Protein 4UG1 (pdb70)

Sequence (143 aa):
GSSHMTSEQFEYHLTGKEILEKEFKTGLRGYSPEDVDEFLDMVIKDYSTFTQEIEALQAENIRLVQELDNAGSHMTSEQFEYHLTGKEILEKEFKTGLRGYSPEDVDEFLDMVIKDYSTFTQEIEALQAENIRLVQELDNAPLR

Radius of gyration: 20.43 Å; Cα contacts (8 Å, |Δi|>4): 128; chains: 2; bounding box: 53×38×53 Å

Secondary structure (P-SEA, 3-state):
cbbbbbbbbbbcccaaaaaabbbbbccccccaaaaaaaaaaaaaaaaaaaaaaaaaaaaaaaaaaaaccc/ccccccccccccccaaaaacbbbbbccccccaaaaaaaaaaaaaaaaaaaaaaaaaaaaaaaaaaaaaacccc

Solvent-accessible surface area: 10222 Å² total

Structure (mmCIF, N/CA/C/O backbone):
data_4UG1
#
_entry.id   4UG1
#
_cell.length_a   39.186
_cell.length_b   39.186
_cell.length_c   164.561
_cell.angle_alpha   90.00
_cell.angle_beta   90.00
_cell.angle_gamma   120.00
#
_symmetry.space_group_name_H-M   'P 31 2 1'
#
loop_
_entity.id
_entity.type
_entity.pd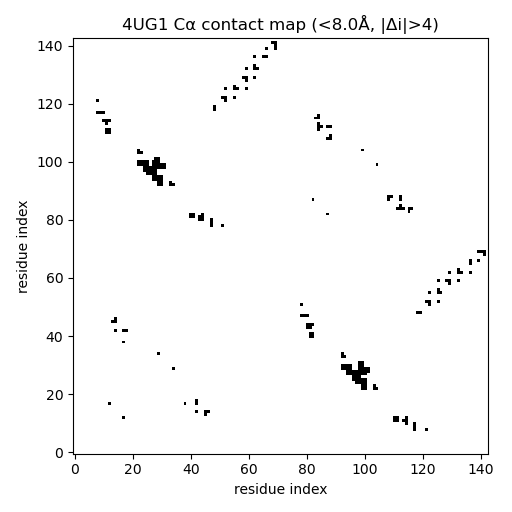bx_description
1 polymer 'CELL CYCLE PROTEIN GPSB'
2 non-polymer 'NICKEL (II) ION'
3 non-polymer IMIDAZOLE
4 water water
#
loop_
_atom_site.group_PDB
_atom_site.id
_atom_site.type_symbol
_atom_site.label_atom_id
_atom_site.label_alt_id
_atom_site.label_comp_id
_atom_site.label_asym_id
_atom_site.label_entity_id
_atom_site.label_seq_id
_atom_site.pdbx_PDB_ins_code
_atom_site.Cartn_x
_atom_site.Cartn_y
_atom_site.Cartn_z
_atom_site.occupancy
_atom_site.B_iso_or_equiv
_atom_site.auth_seq_id
_atom_site.auth_comp_id
_atom_site.auth_asym_id
_atom_site.auth_atom_id
_atom_site.pdbx_PDB_model_num
ATOM 1 N N . GLY A 1 1 ? -34.751 17.046 -3.688 1.00 14.66 -2 GLY A N 1
ATOM 2 C CA . GLY A 1 1 ? -33.794 17.893 -4.368 1.00 14.74 -2 GLY A CA 1
ATOM 3 C C . GLY A 1 1 ? -32.364 17.470 -4.096 1.00 14.04 -2 GLY A C 1
ATOM 4 O O . GLY A 1 1 ? -32.109 16.303 -3.790 1.00 15.20 -2 GLY A O 1
ATOM 5 N N . SER A 1 2 ? -31.459 18.439 -4.171 1.00 16.94 -1 SER A N 1
ATOM 6 C CA A SER A 1 2 ? -30.020 18.206 -4.035 0.54 14.89 -1 SER A CA 1
ATOM 7 C CA B SER A 1 2 ? -30.032 18.167 -4.058 0.46 13.98 -1 SER A CA 1
ATOM 8 C C . SER A 1 2 ? -29.673 17.464 -2.756 1.00 14.99 -1 SER A C 1
ATOM 9 O O . SER A 1 2 ? -30.060 17.889 -1.664 1.00 17.32 -1 SER A O 1
ATOM 14 N N . HIS A 1 3 ? -28.936 16.369 -2.888 1.00 12.90 0 HIS A N 1
ATOM 15 C CA . HIS A 1 3 ? -28.593 15.562 -1.729 1.00 13.06 0 HIS A CA 1
ATOM 16 C C . HIS A 1 3 ?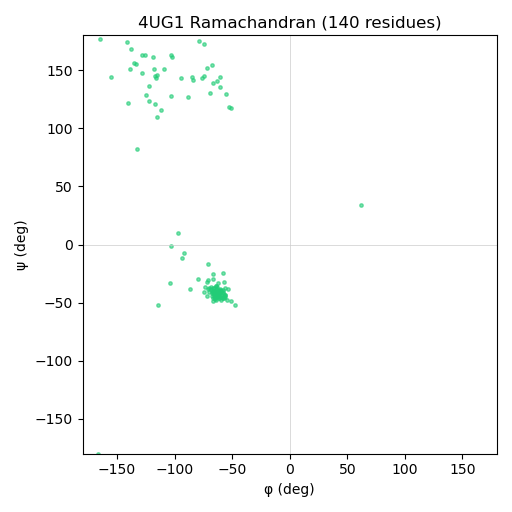 -27.087 15.425 -1.582 1.00 13.99 0 HIS A C 1
ATOM 17 O O . HIS A 1 3 ? -26.422 14.931 -2.482 1.00 16.29 0 HIS A O 1
ATOM 24 N N . MET A 1 4 ? -26.556 15.826 -0.429 1.00 13.47 1 MET A N 1
ATOM 25 C CA . MET A 1 4 ? -25.137 15.640 -0.157 1.00 17.10 1 MET A CA 1
ATOM 26 C C . MET A 1 4 ? -24.883 14.367 0.605 1.00 14.24 1 MET A C 1
ATOM 27 O O . MET A 1 4 ? -25.670 13.965 1.452 1.00 15.58 1 MET A O 1
ATOM 32 N N . THR A 1 5 ? -23.773 13.719 0.282 1.00 13.89 2 THR A N 1
ATOM 33 C CA . THR A 1 5 ? -23.301 12.619 1.085 1.00 14.78 2 THR A CA 1
ATOM 34 C C . THR A 1 5 ? -22.699 13.164 2.378 1.00 19.97 2 THR A C 1
ATOM 35 O O . THR A 1 5 ? -22.565 14.381 2.555 1.00 18.63 2 THR A O 1
ATOM 39 N N . SER A 1 6 ? -22.363 12.259 3.283 1.00 18.37 3 SER A N 1
ATOM 40 C CA . SER A 1 6 ? -21.718 12.624 4.531 1.00 15.47 3 SER A CA 1
ATOM 41 C C . SER A 1 6 ? -20.652 11.593 4.884 1.00 18.37 3 SER A C 1
ATOM 42 O O . SER A 1 6 ? -20.943 10.400 5.002 1.00 22.56 3 SER A O 1
ATOM 45 N N . GLU A 1 7 ? -19.413 12.053 5.025 1.00 16.34 4 GLU A N 1
ATOM 46 C CA . GLU A 1 7 ? -18.316 11.180 5.407 1.00 18.54 4 GLU A CA 1
ATOM 47 C C . GLU A 1 7 ? -17.762 11.612 6.757 1.00 20.92 4 GLU A C 1
ATOM 48 O O . GLU A 1 7 ? -17.719 12.799 7.072 1.00 24.16 4 GLU A O 1
ATOM 54 N N . GLN A 1 8 ? -17.360 10.644 7.564 1.00 20.07 5 GLN A N 1
ATOM 55 C CA . GLN A 1 8 ? -16.805 10.961 8.876 1.00 20.95 5 GLN A CA 1
ATOM 56 C C . GLN A 1 8 ? -15.400 10.388 9.013 1.00 22.92 5 GLN A C 1
ATOM 57 O O . GLN A 1 8 ? -15.155 9.250 8.616 1.00 25.48 5 GLN A O 1
ATOM 63 N N . PHE A 1 9 ? -14.484 11.187 9.565 1.00 20.47 6 PHE A N 1
ATOM 64 C CA . PHE A 1 9 ? -13.090 10.781 9.751 1.00 17.96 6 PHE A CA 1
ATOM 65 C C . PHE A 1 9 ? -12.777 10.766 11.232 1.00 21.64 6 PHE A C 1
ATOM 66 O O . PHE A 1 9 ? -12.907 11.789 11.902 1.00 26.08 6 PHE A O 1
ATOM 74 N N . GLU A 1 10 ? -12.381 9.600 11.741 1.00 21.39 7 GLU A N 1
ATOM 75 C CA . GLU A 1 10 ? -12.136 9.422 13.167 1.00 25.50 7 GLU A CA 1
ATOM 76 C C . GLU A 1 10 ? -10.649 9.409 13.489 1.00 22.24 7 GLU A C 1
ATOM 77 O O . GLU A 1 10 ? -9.894 8.645 12.892 1.00 25.30 7 GLU A O 1
ATOM 79 N N . TYR A 1 11 ? -10.248 10.246 14.441 1.00 19.60 8 TYR A N 1
ATOM 80 C CA . TYR A 1 11 ? -8.841 10.346 14.844 1.00 19.23 8 TYR A CA 1
ATOM 81 C C . TYR A 1 11 ? -8.626 9.893 16.277 1.00 23.54 8 TYR A C 1
ATOM 82 O O . TYR A 1 11 ? -9.481 10.091 17.136 1.00 26.53 8 TYR A O 1
ATOM 91 N N . HIS A 1 12 ? -7.469 9.291 16.527 1.00 20.96 9 HIS A N 1
ATOM 92 C CA . HIS A 1 12 ? -7.133 8.757 17.846 1.00 21.85 9 HIS A CA 1
ATOM 93 C C . HIS A 1 12 ? -6.504 9.785 18.779 1.00 25.25 9 HIS A C 1
ATOM 94 O O . HIS A 1 12 ? -6.758 9.785 19.994 1.00 25.32 9 HIS A O 1
ATOM 101 N N . LEU A 1 13 ? -5.665 10.645 18.215 1.00 20.25 10 LEU A N 1
ATOM 102 C CA . LEU A 1 13 ? -4.878 11.574 19.006 1.00 19.94 10 LEU A CA 1
ATOM 103 C C . LEU A 1 13 ? -5.024 13.007 18.512 1.00 22.39 10 LEU A C 1
ATOM 104 O O . LEU A 1 13 ? -5.480 13.260 17.404 1.00 24.27 10 LEU A O 1
ATOM 109 N N . THR A 1 14 ? -4.642 13.935 19.372 1.00 27.62 11 THR A N 1
ATOM 110 C CA . THR A 1 14 ? -4.477 15.325 19.001 1.00 28.96 11 THR A CA 1
ATOM 111 C C . THR A 1 14 ? -3.020 15.677 19.247 1.00 28.82 11 THR A C 1
ATOM 112 O O . THR A 1 14 ? -2.330 14.979 19.988 1.00 24.66 11 THR A O 1
ATOM 116 N N . GLY A 1 15 ? -2.548 16.755 18.632 1.00 26.68 12 GLY A N 1
ATOM 117 C CA . GLY A 1 15 ? -1.195 17.215 18.884 1.00 24.01 12 GLY A CA 1
ATOM 118 C C . GLY A 1 15 ? -0.969 17.467 20.365 1.00 25.54 12 GLY A C 1
ATOM 119 O O . GLY A 1 15 ? 0.100 17.183 20.909 1.00 25.76 12 GLY A O 1
ATOM 120 N N . LYS A 1 16 ? -1.996 17.989 21.028 1.00 30.22 13 LYS A N 1
ATOM 121 C CA . LYS A 1 16 ? -1.906 18.282 22.451 1.00 27.51 13 LYS A CA 1
ATOM 122 C C . LYS A 1 16 ? -1.664 17.013 23.266 1.00 26.26 13 LYS A C 1
ATOM 123 O O . LYS A 1 16 ? -0.831 16.997 24.171 1.00 27.79 13 LYS A O 1
ATOM 129 N N . GLU A 1 17 ? -2.392 15.950 22.938 1.00 25.66 14 GLU A N 1
ATOM 130 C CA . GLU A 1 17 ? -2.203 14.671 23.625 1.00 24.18 14 GLU A CA 1
ATOM 131 C C . GLU A 1 17 ? -0.799 14.113 23.408 1.00 23.79 14 GLU A C 1
ATOM 132 O O . GLU A 1 17 ? -0.227 13.465 24.286 1.00 21.70 14 GLU A O 1
ATOM 138 N N . ILE A 1 18 ? -0.228 14.367 22.239 1.00 24.24 15 ILE A N 1
ATOM 139 C CA . ILE A 1 18 ? 1.114 13.877 21.991 1.00 23.54 15 ILE A CA 1
ATOM 140 C C . ILE A 1 18 ? 2.138 14.720 22.760 1.00 23.84 15 ILE A C 1
ATOM 141 O O . ILE A 1 18 ? 3.067 14.177 23.349 1.00 26.86 15 ILE A O 1
ATOM 146 N N . LEU A 1 19 ? 1.934 16.037 22.783 1.00 30.72 16 LEU A N 1
ATOM 147 C CA . LEU A 1 19 ? 2.765 16.948 23.566 1.00 30.86 16 LEU A CA 1
ATOM 148 C C . LEU A 1 19 ? 2.787 16.594 25.043 1.00 33.33 16 LEU A C 1
ATOM 149 O O . LEU A 1 19 ? 3.783 16.822 25.728 1.00 35.36 16 LEU A O 1
ATOM 154 N N . GLU A 1 20 ? 1.678 16.049 25.535 1.00 31.11 17 GLU A N 1
ATOM 155 C CA . GLU A 1 20 ? 1.519 15.849 26.971 1.00 32.90 17 GLU A CA 1
ATOM 156 C C . GLU A 1 20 ? 1.718 14.402 27.414 1.00 30.39 17 GLU A C 1
ATOM 157 O O . GLU A 1 20 ? 1.658 14.103 28.603 1.00 35.35 17 GLU A O 1
ATOM 163 N N . LYS A 1 21 ? 1.983 13.512 26.466 1.00 28.97 18 LYS A N 1
ATOM 164 C CA . LYS A 1 21 ? 2.170 12.105 26.801 1.00 24.39 18 LYS A CA 1
ATOM 165 C C . LYS A 1 21 ? 3.462 11.875 27.577 1.00 26.23 18 LYS A C 1
ATOM 166 O O . LYS A 1 21 ? 4.533 12.329 27.169 1.00 28.93 18 LYS A O 1
ATOM 172 N N . GLU A 1 22 ? 3.350 11.163 28.693 1.00 29.00 19 GLU A N 1
ATOM 173 C CA . GLU A 1 22 ? 4.513 10.798 29.492 1.00 29.74 19 GLU A CA 1
ATOM 174 C C . GLU A 1 22 ? 4.681 9.292 29.497 1.00 28.70 19 GLU A C 1
ATOM 175 O O . GLU A 1 22 ? 3.888 8.576 30.101 1.00 37.82 19 GLU A O 1
ATOM 181 N N . PHE A 1 23 ? 5.723 8.810 28.829 1.00 27.00 20 PHE A N 1
ATOM 182 C CA . PHE A 1 23 ? 5.984 7.379 28.787 1.00 24.25 20 PHE A CA 1
ATOM 183 C C . PHE A 1 23 ? 6.582 6.861 30.087 1.00 27.69 20 PHE A C 1
ATOM 184 O O . PHE A 1 23 ? 7.380 7.545 30.729 1.00 30.59 20 PHE A O 1
ATOM 192 N N . LYS A 1 24 ? 6.188 5.651 30.474 1.00 27.23 21 LYS A N 1
ATOM 193 C CA . LYS A 1 24 ? 6.865 4.943 31.550 1.00 31.35 21 LYS A CA 1
ATOM 194 C C . LYS A 1 24 ? 8.276 4.567 31.105 1.00 30.68 21 LYS A C 1
ATOM 195 O O . LYS A 1 24 ? 8.543 4.432 29.909 1.00 28.01 21 LYS A O 1
ATOM 197 N N . THR A 1 25 ? 9.177 4.414 32.070 1.00 27.47 22 THR A N 1
ATOM 198 C CA . THR A 1 25 ? 10.545 3.993 31.777 1.00 27.98 22 THR A CA 1
ATOM 199 C C . THR A 1 25 ? 10.846 2.663 32.444 1.00 28.32 22 THR A C 1
ATOM 200 O O . THR A 1 25 ? 10.285 2.343 33.493 1.00 36.55 22 THR A O 1
ATOM 204 N N . GLY A 1 26 ? 11.738 1.893 31.832 1.00 30.75 23 GLY A N 1
ATOM 205 C CA . GLY A 1 26 ? 12.086 0.580 32.338 1.00 32.49 23 GLY A CA 1
ATOM 206 C C . GLY A 1 26 ? 13.567 0.333 32.176 1.00 32.10 23 GLY A C 1
ATOM 207 O O . GLY A 1 26 ? 14.251 1.142 31.558 1.00 40.00 23 GLY A O 1
ATOM 208 N N . LEU A 1 27 ? 14.040 -0.793 32.706 1.00 31.23 24 LEU A N 1
ATOM 209 C CA . LEU A 1 27 ? 15.469 -1.092 32.791 1.00 36.96 24 LEU A CA 1
ATOM 210 C C . LEU A 1 27 ? 16.192 -0.842 31.476 1.00 31.23 24 LEU A C 1
ATOM 211 O O . LEU A 1 27 ? 17.214 -0.149 31.437 1.00 37.77 24 LEU A O 1
ATOM 216 N N . ARG A 1 28 ? 15.660 -1.424 30.407 1.00 26.71 25 ARG A N 1
ATOM 217 C CA . ARG A 1 28 ? 16.082 -1.125 29.052 1.00 25.68 25 ARG A CA 1
ATOM 218 C C . ARG A 1 28 ? 14.855 -0.539 28.372 1.00 30.82 25 ARG A C 1
ATOM 219 O O . ARG A 1 28 ? 13.729 -0.940 28.668 1.00 40.08 25 ARG A O 1
ATOM 227 N N . GLY A 1 29 ? 15.061 0.414 27.484 1.00 22.70 26 GLY A N 1
ATOM 228 C CA . GLY A 1 29 ? 13.949 0.972 26.739 1.00 24.98 26 GLY A CA 1
ATOM 229 C C . GLY A 1 29 ? 14.452 1.793 25.578 1.00 23.46 26 GLY A C 1
ATOM 230 O O . GLY A 1 29 ? 15.651 1.905 25.368 1.00 23.10 26 GLY A O 1
ATOM 231 N N . TYR A 1 30 ? 13.530 2.366 24.813 1.00 20.29 27 TYR A N 1
ATOM 232 C CA . TYR A 1 30 ? 13.907 3.247 23.721 1.00 20.16 27 TYR A CA 1
ATOM 233 C C . TYR A 1 30 ? 14.564 4.526 24.236 1.00 18.15 27 TYR A C 1
ATOM 234 O O . TYR A 1 30 ? 14.102 5.102 25.216 1.00 20.56 27 TYR A O 1
ATOM 243 N N . SER A 1 31 ? 15.623 4.976 23.562 1.00 19.06 28 SER A N 1
ATOM 244 C CA . SER A 1 31 ? 16.284 6.232 23.909 1.00 22.11 28 SER A CA 1
ATOM 245 C C . SER A 1 31 ? 15.282 7.377 24.019 1.00 23.42 28 SER A C 1
ATOM 246 O O . SER A 1 31 ? 14.611 7.700 23.040 1.00 21.98 28 SER A O 1
ATOM 249 N N . PRO A 1 32 ? 15.151 7.976 25.215 1.00 20.64 29 PRO A N 1
ATOM 250 C CA . PRO A 1 32 ? 14.177 9.065 25.354 1.00 18.05 29 PRO A CA 1
ATOM 251 C C . PRO A 1 32 ? 14.463 10.230 24.411 1.00 19.57 29 PRO A C 1
ATOM 252 O O . PRO A 1 32 ? 13.524 10.774 23.817 1.00 21.22 29 PRO A O 1
ATOM 256 N N . GLU A 1 33 ? 15.731 10.586 24.237 1.00 21.66 30 GLU A N 1
ATOM 257 C CA . GLU A 1 33 ? 16.083 11.686 23.348 1.00 22.86 30 GLU A CA 1
ATOM 258 C C . GLU A 1 33 ? 15.654 11.399 21.910 1.00 22.09 30 GLU A C 1
ATOM 259 O O . GLU A 1 33 ? 15.124 12.271 21.221 1.00 22.80 30 GLU A O 1
ATOM 265 N N . ASP A 1 34 ? 15.874 10.168 21.462 1.00 21.69 31 ASP 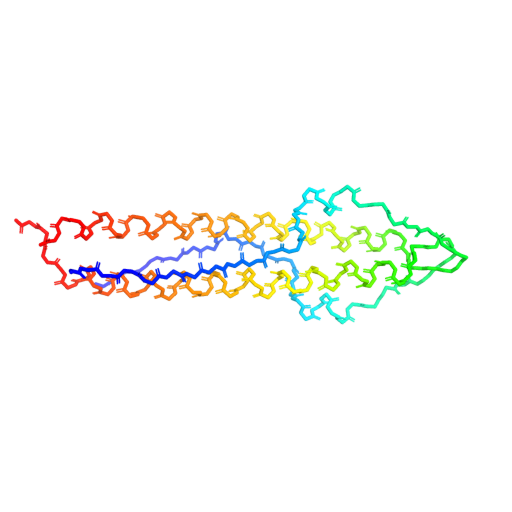A N 1
ATOM 266 C CA . ASP A 1 34 ? 15.542 9.807 20.089 1.00 23.37 31 ASP A CA 1
ATOM 267 C C . ASP A 1 34 ? 14.035 9.763 19.872 1.00 21.36 31 ASP A C 1
ATOM 268 O O . ASP A 1 34 ? 13.541 10.213 18.837 1.00 22.60 31 ASP A O 1
ATOM 273 N N . VAL A 1 35 ? 13.302 9.223 20.838 1.00 18.14 32 VAL A N 1
ATOM 274 C CA . VAL A 1 35 ? 11.849 9.163 20.712 1.00 17.60 32 VAL A CA 1
ATOM 275 C C . VAL A 1 35 ? 11.286 10.587 20.729 1.00 20.68 32 VAL A C 1
ATOM 276 O O . VAL A 1 35 ? 10.431 10.935 19.916 1.00 17.66 32 VAL A O 1
ATOM 280 N N . ASP A 1 36 ? 11.782 11.418 21.637 1.00 18.72 33 ASP A N 1
ATOM 281 C CA . ASP A 1 36 ? 11.343 12.813 21.706 1.00 17.22 33 ASP A CA 1
ATOM 282 C C . ASP A 1 36 ? 11.572 13.552 20.389 1.00 20.06 33 ASP A C 1
ATOM 283 O O . ASP A 1 36 ? 10.701 14.283 19.922 1.00 18.39 33 ASP A O 1
ATOM 288 N N . GLU A 1 37 ? 12.759 13.380 19.810 1.00 19.31 34 GLU A N 1
ATOM 289 C CA . GLU A 1 37 ? 13.075 14.032 18.540 1.00 20.58 34 GLU A CA 1
ATOM 290 C C . GLU A 1 37 ? 12.087 13.594 17.465 1.00 19.28 34 GLU A C 1
ATOM 291 O O . GLU A 1 37 ? 11.633 14.398 16.660 1.00 22.14 34 GLU A O 1
ATOM 293 N N . PHE A 1 38 ? 11.759 12.313 17.459 1.00 18.79 35 PHE A N 1
ATOM 294 C CA . PHE A 1 38 ? 10.835 11.772 16.470 1.00 16.46 35 PHE A CA 1
ATOM 295 C C . PHE A 1 38 ? 9.418 12.318 16.673 1.00 18.11 35 PHE A C 1
ATOM 296 O O . PHE A 1 38 ? 8.747 12.702 15.712 1.00 18.29 35 PHE A O 1
ATOM 304 N N . LEU A 1 39 ? 8.952 12.355 17.919 1.00 16.75 36 LEU A N 1
ATOM 305 C CA . LEU A 1 39 ? 7.613 12.866 18.208 1.00 15.09 36 LEU A CA 1
ATOM 306 C C . LEU A 1 39 ? 7.484 14.361 17.929 1.00 18.78 36 LEU A C 1
ATOM 307 O O . LEU A 1 39 ? 6.389 14.841 17.639 1.00 19.67 36 LEU A O 1
ATOM 312 N N . ASP A 1 40 ? 8.581 15.097 18.062 1.00 19.28 37 ASP A N 1
ATOM 313 C CA . ASP A 1 40 ? 8.581 16.516 17.718 1.00 17.05 37 ASP A CA 1
ATOM 314 C C . ASP A 1 40 ? 8.127 16.685 16.264 1.00 20.81 37 ASP A C 1
ATOM 315 O O . ASP A 1 40 ? 7.318 17.568 15.951 1.00 20.02 37 ASP A O 1
ATOM 320 N N . MET A 1 41 ? 8.649 15.835 15.383 1.00 17.62 38 MET A N 1
ATOM 321 C CA . MET A 1 41 ? 8.266 15.870 13.969 1.00 15.01 38 MET A CA 1
ATOM 322 C C . MET A 1 41 ? 6.811 15.455 13.786 1.00 18.94 38 MET A C 1
ATOM 323 O O . MET A 1 41 ? 6.095 16.035 12.983 1.00 16.85 38 MET A O 1
ATOM 328 N N . VAL A 1 42 ? 6.375 14.449 14.536 1.00 16.42 39 VAL A N 1
ATOM 329 C CA . VAL A 1 42 ? 4.985 14.007 14.481 1.00 15.05 39 VAL A CA 1
ATOM 330 C C . VAL A 1 42 ? 4.015 15.125 14.852 1.00 17.12 39 VAL A C 1
ATOM 331 O O . VAL A 1 42 ? 3.010 15.335 14.170 1.00 17.03 39 VAL A O 1
ATOM 335 N N . ILE A 1 43 ? 4.322 15.851 15.927 1.00 17.47 40 ILE A N 1
ATOM 336 C CA . ILE A 1 43 ? 3.466 16.941 16.384 1.00 18.22 40 ILE A CA 1
ATOM 337 C C . ILE A 1 43 ? 3.399 18.028 15.313 1.00 20.93 40 ILE A C 1
ATOM 338 O O . ILE A 1 43 ? 2.321 18.549 15.022 1.00 20.34 40 ILE A O 1
ATOM 343 N N . LYS A 1 44 ? 4.550 18.358 14.729 1.00 16.84 41 LYS A N 1
ATOM 344 C CA . LYS A 1 44 ? 4.598 19.312 13.620 1.00 17.87 41 LYS A CA 1
ATOM 345 C C . LYS A 1 44 ? 3.690 18.844 12.479 1.00 18.83 41 LYS A C 1
ATOM 346 O O . LYS A 1 44 ? 2.936 19.640 11.913 1.00 18.02 41 LYS A O 1
ATOM 352 N N . ASP A 1 45 ? 3.763 17.557 12.140 1.00 13.96 42 ASP A N 1
ATOM 353 C CA . ASP A 1 45 ? 2.932 17.033 11.049 1.00 15.03 42 ASP A CA 1
ATOM 354 C C . ASP A 1 45 ? 1.447 17.085 11.398 1.00 17.42 42 ASP A C 1
ATOM 355 O O . ASP A 1 45 ? 0.643 17.422 10.545 1.00 15.69 42 ASP A O 1
ATOM 360 N N . TYR A 1 46 ? 1.072 16.763 12.640 1.00 16.22 43 TYR A N 1
ATOM 361 C CA . TYR A 1 46 ? -0.336 16.883 13.028 1.00 15.27 43 TYR A CA 1
ATOM 362 C C . TYR A 1 46 ? -0.831 18.317 12.808 1.00 19.06 43 TYR A C 1
ATOM 363 O O . TYR A 1 46 ? -1.922 18.518 12.285 1.00 18.46 43 TYR A O 1
ATOM 372 N N . SER A 1 47 ? -0.020 19.301 13.197 1.00 16.87 44 SER A N 1
ATOM 373 C CA . SER A 1 47 ? -0.362 20.711 13.013 1.00 18.59 44 SER A CA 1
ATOM 374 C C . SER A 1 47 ? -0.524 21.026 11.528 1.00 21.59 44 SER A C 1
ATOM 375 O O . SER A 1 47 ? -1.505 21.649 11.114 1.00 20.37 44 SER A O 1
ATOM 378 N N . THR A 1 48 ? 0.425 20.560 10.727 1.00 18.00 45 THR A N 1
ATOM 379 C CA . THR A 1 48 ? 0.386 20.796 9.283 1.00 16.91 45 THR A CA 1
ATOM 380 C C . THR A 1 48 ? -0.803 20.112 8.608 1.00 18.39 45 THR A C 1
ATOM 381 O O . THR A 1 48 ? -1.486 20.733 7.797 1.00 17.61 45 THR A O 1
ATOM 385 N N . PHE A 1 49 ? -1.047 18.839 8.932 1.00 17.14 46 PHE A N 1
ATOM 386 C CA . PHE A 1 49 ? -2.248 18.143 8.453 1.00 13.89 46 PHE A CA 1
ATOM 387 C C . PHE A 1 49 ? -3.510 18.961 8.739 1.00 17.34 46 PHE A C 1
ATOM 388 O O . PHE A 1 49 ? -4.373 19.128 7.878 1.00 17.25 46 PHE A O 1
ATOM 396 N N . THR A 1 50 ? -3.624 19.431 9.974 1.00 17.62 47 THR A N 1
ATOM 397 C CA . THR A 1 50 ? -4.788 20.189 10.408 1.00 16.25 47 THR A CA 1
ATOM 398 C C . THR A 1 50 ? -4.914 21.479 9.599 1.00 17.99 47 THR A C 1
ATOM 399 O O . THR A 1 50 ? -6.010 21.856 9.161 1.00 20.02 47 THR A O 1
ATOM 403 N N . GLN A 1 51 ? -3.791 22.156 9.393 1.00 18.67 48 GLN A N 1
ATOM 404 C CA . GLN A 1 51 ? -3.793 23.396 8.631 1.00 18.63 48 GLN A CA 1
ATOM 405 C C . GLN A 1 51 ? -4.157 23.156 7.172 1.00 17.90 48 GLN A C 1
ATOM 406 O O . GLN A 1 51 ? -4.873 23.962 6.574 1.00 21.26 48 GLN A O 1
ATOM 412 N N . GLU A 1 52 ? -3.648 22.074 6.582 1.00 14.97 49 GLU A N 1
ATOM 413 C CA . GLU A 1 52 ? -3.934 21.818 5.177 1.00 15.18 49 GLU A CA 1
ATOM 414 C C . GLU A 1 52 ? -5.394 21.435 4.985 1.00 17.36 49 GLU A C 1
ATOM 415 O O . GLU A 1 52 ? -6.024 21.841 3.998 1.00 17.46 49 GLU A O 1
ATOM 421 N N . ILE A 1 53 ? -5.949 20.673 5.920 1.00 16.32 50 ILE A N 1
ATOM 422 C CA . ILE A 1 53 ? -7.374 20.358 5.841 1.00 14.88 50 ILE A CA 1
ATOM 423 C C . ILE A 1 53 ? -8.205 21.644 5.959 1.00 20.08 50 ILE A C 1
ATOM 424 O O . ILE A 1 53 ? -9.143 21.847 5.181 1.00 18.71 50 ILE A O 1
ATOM 429 N N . GLU A 1 54 ? -7.845 22.525 6.892 1.00 19.39 51 GLU A N 1
ATOM 430 C CA . GLU A 1 54 ? -8.550 23.801 7.029 1.00 19.64 51 GLU A CA 1
ATOM 431 C C . GLU A 1 54 ? -8.457 24.633 5.755 1.00 20.34 51 GLU A C 1
ATOM 432 O O . GLU A 1 54 ? -9.441 25.261 5.331 1.00 19.66 51 GLU A O 1
ATOM 438 N N . ALA A 1 55 ? -7.279 24.647 5.143 1.00 19.04 52 ALA A N 1
ATOM 439 C CA . ALA A 1 55 ? -7.103 25.377 3.892 1.00 21.56 52 ALA A CA 1
ATOM 440 C C . ALA A 1 55 ? -7.946 24.754 2.777 1.00 19.25 52 ALA A C 1
ATOM 441 O O . ALA A 1 55 ? -8.532 25.480 1.967 1.00 20.63 52 ALA A O 1
ATOM 443 N N . LEU A 1 56 ? -8.010 23.424 2.737 1.00 18.32 53 LEU A N 1
ATOM 444 C CA . LEU A 1 56 ? -8.755 22.746 1.682 1.00 17.23 53 LEU A CA 1
ATOM 445 C C . LEU A 1 56 ? -10.254 22.911 1.889 1.00 18.36 53 LEU A C 1
ATOM 446 O O . LEU A 1 56 ? -11.015 22.997 0.926 1.00 18.08 53 LEU A O 1
ATOM 451 N N . GLN A 1 57 ? -10.676 22.980 3.148 1.00 21.45 54 GLN A N 1
ATOM 452 C CA . GLN A 1 57 ? -12.071 23.260 3.462 1.00 22.79 54 GLN A CA 1
ATOM 453 C C . GLN A 1 57 ? -12.462 24.672 3.053 1.00 19.69 54 GLN A C 1
ATOM 454 O O . GLN A 1 57 ? -13.564 24.901 2.540 1.00 23.40 54 GLN A O 1
ATOM 460 N N . ALA A 1 58 ? -11.561 25.623 3.269 1.00 20.15 55 ALA A N 1
ATOM 461 C CA . ALA A 1 58 ? -11.818 26.999 2.871 1.00 20.70 55 ALA A CA 1
ATOM 462 C C . ALA A 1 58 ? -11.889 27.122 1.350 1.00 21.46 55 ALA A C 1
ATOM 463 O O . ALA A 1 58 ? -12.705 27.885 0.826 1.00 23.93 55 ALA A O 1
ATOM 465 N N . GLU A 1 59 ? -11.046 26.365 0.646 1.00 19.25 56 GLU A N 1
ATOM 466 C CA . GLU A 1 59 ? -11.030 26.404 -0.814 1.00 21.42 56 GLU A CA 1
ATOM 467 C C . GLU A 1 59 ? -12.330 25.803 -1.337 1.00 20.02 56 GLU A C 1
ATOM 468 O O . GLU A 1 59 ? -12.927 26.296 -2.297 1.00 21.82 56 GLU A O 1
ATOM 474 N N . ASN A 1 60 ? -12.782 24.757 -0.663 1.00 18.65 57 ASN A N 1
ATOM 475 C CA . ASN A 1 60 ? -14.057 24.134 -0.983 1.00 21.25 57 ASN A CA 1
ATOM 476 C C . ASN A 1 60 ? -15.209 25.113 -0.849 1.00 23.05 57 ASN A C 1
ATOM 477 O O . ASN A 1 60 ? -16.048 25.220 -1.744 1.00 22.30 57 ASN A O 1
ATOM 482 N N . ILE A 1 61 ? -15.230 25.830 0.273 1.00 21.66 58 ILE A N 1
ATOM 483 C CA . ILE A 1 61 ? -16.223 26.871 0.524 1.00 23.70 58 ILE A CA 1
ATOM 484 C C . ILE A 1 61 ? -16.193 27.941 -0.578 1.00 24.00 58 ILE A C 1
ATOM 485 O O . ILE A 1 61 ? -17.244 28.366 -1.081 1.00 25.37 58 ILE A O 1
ATOM 490 N N . ARG A 1 62 ? -14.986 28.357 -0.965 1.00 22.96 59 ARG A N 1
ATOM 491 C CA . ARG A 1 62 ? -14.828 29.374 -2.008 1.00 23.52 59 ARG A CA 1
ATOM 492 C C . ARG A 1 62 ? -15.500 28.939 -3.304 1.00 23.36 59 ARG A C 1
ATOM 493 O O . ARG A 1 62 ? -16.221 29.715 -3.933 1.00 24.62 59 ARG A O 1
ATOM 501 N N . LEU A 1 63 ? -15.267 27.688 -3.695 1.00 22.08 60 LEU A N 1
ATOM 502 C CA . LEU A 1 63 ? -15.777 27.203 -4.973 1.00 22.21 60 LEU A CA 1
ATOM 503 C C . LEU A 1 63 ? -17.288 27.014 -4.927 1.00 23.53 60 LEU A C 1
ATOM 504 O O . LEU A 1 63 ? -17.998 27.392 -5.863 1.00 24.49 60 LEU A O 1
ATOM 509 N N . VAL A 1 64 ? -17.772 26.423 -3.839 1.00 23.85 61 VAL A N 1
ATOM 510 C CA . VAL A 1 64 ? -19.210 26.240 -3.658 1.00 25.66 61 VAL A CA 1
ATOM 511 C C . VAL A 1 64 ? -19.935 27.585 -3.694 1.00 27.30 61 VAL A C 1
ATOM 512 O O . VAL A 1 64 ? -20.998 27.722 -4.317 1.00 28.72 61 VAL A O 1
ATOM 516 N N . GLN A 1 65 ? -19.346 28.593 -3.057 1.00 31.32 62 GLN A N 1
ATOM 517 C CA . GLN A 1 65 ? -19.980 29.908 -2.974 1.00 29.38 62 GLN A CA 1
ATOM 518 C C . GLN A 1 65 ? -19.972 30.629 -4.322 1.00 29.44 62 GLN A C 1
ATOM 519 O O . GLN A 1 65 ? -20.878 31.397 -4.624 1.00 31.27 62 GLN A O 1
ATOM 525 N N . GLU A 1 66 ? -18.958 30.369 -5.141 1.00 27.72 63 GLU A N 1
ATOM 526 C CA . GLU A 1 66 ? -18.959 30.857 -6.517 1.00 27.96 63 GLU A CA 1
ATOM 527 C C . GLU A 1 66 ? -20.102 30.227 -7.304 1.00 28.59 63 GLU A C 1
ATOM 528 O O . GLU A 1 66 ? -20.789 30.905 -8.057 1.00 29.87 63 GLU A O 1
ATOM 534 N N . LEU A 1 67 ? -20.296 28.925 -7.120 1.00 27.94 64 LEU A N 1
ATOM 535 C CA . LEU A 1 67 ? -21.339 28.207 -7.846 1.00 28.91 64 LEU A CA 1
ATOM 536 C C . LEU A 1 67 ? -22.728 28.595 -7.363 1.00 37.86 64 LEU A C 1
ATOM 537 O O . LEU A 1 67 ? -23.715 28.358 -8.055 1.00 32.43 64 LEU A O 1
ATOM 542 N N . ASP A 1 68 ? -22.809 29.207 -6.185 1.00 31.74 65 ASP A N 1
ATOM 543 C CA . ASP A 1 68 ? -24.083 29.759 -5.711 1.00 39.92 65 ASP A CA 1
ATOM 544 C C . ASP A 1 68 ? -24.655 30.790 -6.673 1.00 42.26 65 ASP A C 1
ATOM 545 O O . ASP A 1 68 ? -25.863 31.032 -6.682 1.00 40.92 65 ASP A O 1
ATOM 550 N N . ASN A 1 69 ? -23.786 31.408 -7.469 1.00 37.79 66 ASN A N 1
ATOM 551 C CA . ASN A 1 69 ? -24.217 32.445 -8.398 1.00 40.92 66 ASN A CA 1
ATOM 552 C C . ASN A 1 69 ? -24.444 31.920 -9.809 1.00 39.82 66 ASN A C 1
ATOM 553 O O . ASN A 1 69 ? -24.633 32.698 -10.738 1.00 44.73 66 ASN A O 1
ATOM 558 N N . ALA A 1 70 ? -24.421 30.602 -9.973 1.00 39.44 67 ALA A N 1
ATOM 559 C CA . ALA A 1 70 ? -24.611 30.011 -11.295 1.00 44.36 67 ALA A CA 1
ATOM 560 C C . ALA A 1 70 ? -26.093 29.865 -11.626 1.00 53.61 67 ALA A C 1
ATOM 561 O O . ALA A 1 70 ? -26.900 29.544 -10.757 1.00 57.26 67 ALA A O 1
ATOM 563 N N . PRO A 1 71 ? -26.443 30.109 -12.887 1.00 54.55 68 PRO A N 1
ATOM 564 N N . GLY B 1 1 ? -5.307 30.292 -21.218 1.00 61.94 -2 GLY B N 1
ATOM 565 C CA . GLY B 1 1 ? -4.625 29.258 -20.462 1.00 61.41 -2 GLY B CA 1
ATOM 566 C C . GLY B 1 1 ? -3.337 29.747 -19.829 1.00 58.95 -2 GLY B C 1
ATOM 567 O O . GLY B 1 1 ? -2.368 30.048 -20.525 1.00 66.33 -2 GLY B O 1
ATOM 568 N N . SER B 1 2 ? -3.331 29.829 -18.501 1.00 57.37 -1 SER B N 1
ATOM 569 C CA . SER B 1 2 ? -2.158 30.260 -17.743 1.00 51.32 -1 SER B CA 1
ATOM 570 C C . SER B 1 2 ? -2.218 29.696 -16.328 1.00 44.61 -1 SER B C 1
ATOM 571 O O . SER B 1 2 ? -3.298 29.579 -15.752 1.00 41.02 -1 SER B O 1
ATOM 574 N N . HIS B 1 3 ? -1.067 29.332 -15.766 1.00 40.01 0 HIS B N 1
ATOM 575 C CA . HIS B 1 3 ? -1.050 28.738 -14.437 1.00 37.11 0 HIS B CA 1
ATOM 576 C C . HIS B 1 3 ? 0.091 29.253 -13.561 1.00 35.67 0 HIS B C 1
ATOM 577 O O . HIS B 1 3 ? 1.142 29.659 -14.057 1.00 42.00 0 HIS B O 1
ATOM 579 N N . MET B 1 4 ? -0.150 29.260 -12.255 1.00 30.97 1 MET B N 1
ATOM 580 C CA . MET B 1 4 ? 0.896 29.485 -11.257 1.00 33.41 1 MET B CA 1
ATOM 581 C C . MET B 1 4 ? 0.907 28.346 -10.249 1.00 28.98 1 MET B C 1
ATOM 582 O O . MET B 1 4 ? -0.055 27.583 -10.147 1.00 27.66 1 MET B O 1
ATOM 587 N N . THR B 1 5 ? 2.001 28.226 -9.505 1.00 27.56 2 THR B N 1
ATOM 588 C CA . THR B 1 5 ? 2.135 27.157 -8.529 1.00 28.91 2 THR B CA 1
ATOM 589 C C . THR B 1 5 ? 2.646 27.674 -7.184 1.00 24.68 2 THR B C 1
ATOM 590 O O . THR B 1 5 ? 3.296 28.719 -7.114 1.00 31.32 2 THR B O 1
ATOM 594 N N . SER B 1 6 ? 2.332 26.937 -6.127 1.00 20.78 3 SER B N 1
ATOM 595 C CA . SER B 1 6 ? 2.856 27.204 -4.787 1.00 20.59 3 SER B CA 1
ATOM 596 C C . SER B 1 6 ? 3.256 25.915 -4.088 1.00 24.12 3 SER B C 1
ATOM 597 O O . SER B 1 6 ? 2.926 24.817 -4.545 1.00 21.75 3 SER B O 1
ATOM 600 N N . GLU B 1 7 ? 3.972 26.065 -2.976 1.00 21.83 4 GLU B N 1
ATOM 601 C CA . GLU B 1 7 ? 4.338 24.950 -2.112 1.00 20.61 4 GLU B CA 1
ATOM 602 C C . GLU B 1 7 ? 4.033 25.319 -0.663 1.00 21.83 4 GLU B C 1
ATOM 603 O O . GLU B 1 7 ? 4.926 25.729 0.085 1.00 24.17 4 GLU B O 1
ATOM 609 N N . GLN B 1 8 ? 2.779 25.167 -0.256 1.00 19.70 5 GLN B N 1
ATOM 610 C CA . GLN B 1 8 ? 2.318 25.816 0.973 1.00 19.16 5 GLN B CA 1
ATOM 611 C C . GLN B 1 8 ? 2.695 25.108 2.261 1.00 18.44 5 GLN B C 1
ATOM 612 O O . GLN B 1 8 ? 2.863 25.778 3.291 1.00 22.04 5 GLN B O 1
ATOM 618 N N . PHE B 1 9 ? 2.832 23.784 2.209 1.00 15.75 6 PHE B N 1
ATOM 619 C CA . PHE B 1 9 ? 2.989 23.000 3.430 1.00 15.30 6 PHE B CA 1
ATOM 620 C C . PHE B 1 9 ? 4.189 22.082 3.352 1.00 16.97 6 PHE B C 1
ATOM 621 O O . PHE B 1 9 ? 4.539 21.607 2.274 1.00 17.55 6 PHE B O 1
ATOM 629 N N . GLU B 1 10 ? 4.820 21.840 4.498 1.00 16.27 7 GLU B N 1
ATOM 630 C CA . GLU B 1 10 ? 5.959 20.945 4.564 1.00 15.00 7 GLU B CA 1
ATOM 631 C C . GLU B 1 10 ? 5.688 19.868 5.593 1.00 15.57 7 GLU B C 1
ATOM 632 O O . GLU B 1 10 ? 5.321 20.176 6.728 1.00 20.16 7 GLU B O 1
ATOM 638 N N . TYR B 1 11 ? 5.865 18.620 5.177 1.00 13.18 8 TYR B N 1
ATOM 639 C CA . TYR B 1 11 ? 5.708 17.455 6.056 1.00 13.95 8 TYR B CA 1
ATOM 640 C C . TYR B 1 11 ? 7.046 16.810 6.355 1.00 15.28 8 TYR B C 1
ATOM 641 O O . TYR B 1 11 ? 7.978 16.886 5.556 1.00 15.78 8 TYR B O 1
ATOM 650 N N . HIS B 1 12 ? 7.153 16.180 7.520 1.00 13.79 9 HIS B N 1
ATOM 651 C CA . HIS B 1 12 ? 8.432 15.613 7.936 1.00 14.59 9 HIS B CA 1
ATOM 652 C C . HIS B 1 12 ? 8.506 14.090 7.789 1.00 11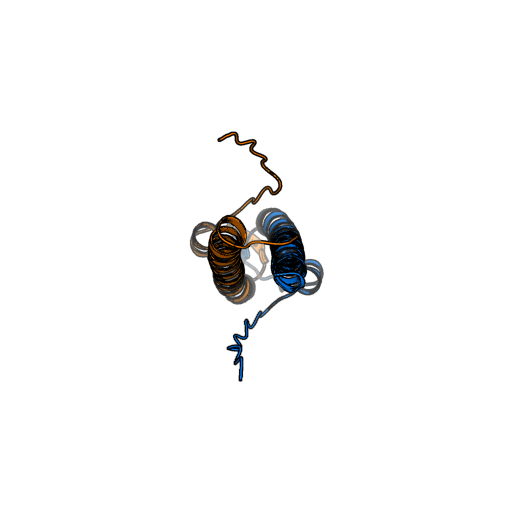.43 9 HIS B C 1
ATOM 653 O O . HIS B 1 12 ? 9.586 13.562 7.512 1.00 17.12 9 HIS B O 1
ATOM 660 N N . LEU B 1 13 ? 7.376 13.412 7.984 1.00 12.10 10 LEU B N 1
ATOM 661 C CA . LEU B 1 13 ? 7.339 11.948 8.038 1.00 14.84 10 LEU B CA 1
ATOM 662 C C . LEU B 1 13 ? 6.193 11.367 7.233 1.00 13.81 10 LEU B C 1
ATOM 663 O O . LEU B 1 13 ? 5.171 12.031 7.013 1.00 14.90 10 LEU B O 1
ATOM 668 N N . THR B 1 14 ? 6.367 10.110 6.823 1.00 13.59 11 THR B N 1
ATOM 669 C CA . THR B 1 14 ? 5.262 9.283 6.339 1.00 14.26 11 THR B CA 1
ATOM 670 C C . THR B 1 14 ? 4.813 8.283 7.409 1.00 11.53 11 THR B C 1
ATOM 671 O O . THR B 1 14 ? 5.573 7.971 8.345 1.00 14.42 11 THR B O 1
ATOM 675 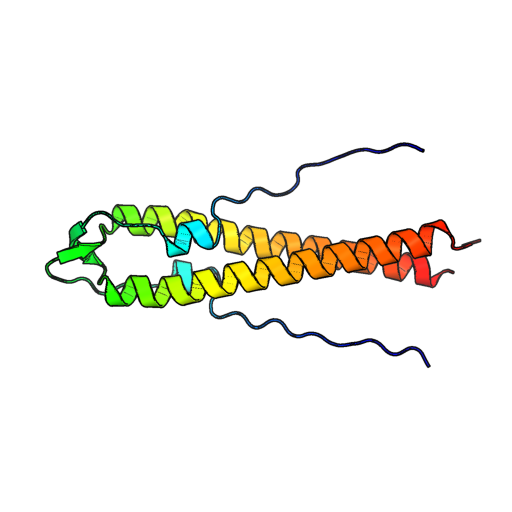N N . GLY B 1 15 ? 3.607 7.753 7.242 1.00 13.70 12 GLY B N 1
ATOM 676 C CA . GLY B 1 15 ? 3.117 6.711 8.121 1.00 14.27 12 GLY B CA 1
ATOM 677 C C . GLY B 1 15 ? 4.030 5.504 8.048 1.00 13.54 12 GLY B C 1
ATOM 678 O O . GLY B 1 15 ? 4.300 4.874 9.066 1.00 16.34 12 GLY B O 1
ATOM 679 N N . LYS B 1 16 ? 4.518 5.201 6.852 1.00 16.29 13 LYS B N 1
ATOM 680 C CA . LYS B 1 16 ? 5.405 4.060 6.651 1.00 15.27 13 LYS B CA 1
ATOM 681 C C . LYS B 1 16 ? 6.694 4.228 7.457 1.00 16.85 13 LYS B C 1
ATOM 682 O O . LYS B 1 16 ? 7.185 3.268 8.052 1.00 16.42 13 LYS B O 1
ATOM 688 N N . GLU B 1 17 ? 7.238 5.442 7.474 1.00 15.12 14 GLU B N 1
ATOM 689 C CA . GLU B 1 17 ? 8.439 5.708 8.265 1.00 14.33 14 GLU B CA 1
ATOM 690 C C . GLU B 1 17 ? 8.166 5.527 9.750 1.00 13.29 14 GLU B C 1
ATOM 691 O O . GLU B 1 17 ? 9.037 5.050 10.483 1.00 15.96 14 GLU B O 1
ATOM 697 N N . ILE B 1 18 ? 6.965 5.889 10.193 1.00 12.96 15 ILE B N 1
ATOM 698 C CA . ILE B 1 18 ? 6.652 5.764 11.614 1.00 16.41 15 ILE B CA 1
ATOM 699 C C . ILE B 1 18 ? 6.446 4.284 11.977 1.00 15.70 15 ILE B C 1
ATOM 700 O O . ILE B 1 18 ? 6.860 3.840 13.052 1.00 17.47 15 ILE B O 1
ATOM 705 N N . LEU B 1 19 ? 5.843 3.519 11.075 1.00 15.72 16 LEU B N 1
ATOM 706 C CA . LEU B 1 19 ? 5.726 2.064 11.251 1.00 18.21 16 LEU B CA 1
ATOM 707 C C . LEU B 1 19 ? 7.089 1.376 11.335 1.00 19.03 16 LEU B C 1
ATOM 708 O O . LEU B 1 19 ? 7.303 0.448 12.136 1.00 21.83 16 LEU B O 1
ATOM 713 N N . GLU B 1 20 ? 8.018 1.827 10.508 1.00 15.83 17 GLU B N 1
ATOM 714 C CA . GLU B 1 20 ? 9.276 1.107 10.379 1.00 17.82 17 GLU B CA 1
ATOM 715 C C . GLU B 1 20 ? 10.401 1.611 11.282 1.00 16.59 17 GLU B C 1
ATOM 716 O O . GLU B 1 20 ? 11.431 0.947 11.402 1.00 20.70 17 GLU B O 1
ATOM 722 N N . LYS B 1 21 ? 10.220 2.772 11.901 1.00 18.32 18 LYS B N 1
ATOM 723 C CA . LYS B 1 21 ? 11.283 3.365 12.713 1.00 17.05 18 LYS B CA 1
ATOM 724 C C . LYS B 1 21 ? 11.786 2.435 13.810 1.00 21.97 18 LYS B C 1
ATOM 725 O O . LYS B 1 21 ? 11.004 1.887 14.578 1.00 21.16 18 LYS B O 1
ATOM 731 N N . GLU B 1 22 ? 13.098 2.260 13.882 1.00 20.57 19 GLU B N 1
ATOM 732 C CA . GLU B 1 22 ? 13.694 1.466 14.949 1.00 20.69 19 GLU B CA 1
ATOM 733 C C . GLU B 1 22 ? 14.492 2.362 15.876 1.00 24.31 19 GLU B C 1
ATOM 734 O O . GLU B 1 22 ? 15.482 2.953 15.461 1.00 27.38 19 GLU B O 1
ATOM 740 N N . PHE B 1 23 ? 14.075 2.462 17.133 1.00 19.64 20 PHE B N 1
ATOM 741 C CA . PHE B 1 23 ? 14.775 3.342 18.061 1.00 16.57 20 PHE B CA 1
ATOM 742 C C . PHE B 1 23 ? 15.974 2.667 18.708 1.00 21.39 20 PHE B C 1
ATOM 743 O O . PHE B 1 23 ? 15.958 1.468 18.990 1.00 25.89 20 PHE B O 1
ATOM 751 N N . LYS B 1 24 ? 17.021 3.450 18.927 1.00 25.26 21 LYS B N 1
ATOM 752 C CA . LYS B 1 24 ? 18.137 3.011 19.753 1.00 26.92 21 LYS B CA 1
ATOM 753 C C . LYS B 1 24 ? 17.632 2.718 21.163 1.00 25.85 21 LYS B C 1
ATOM 754 O O . LYS B 1 24 ? 16.719 3.388 21.654 1.00 23.46 21 LYS B O 1
ATOM 756 N N . THR B 1 25 ? 18.200 1.703 21.803 1.00 29.04 22 THR B N 1
ATOM 757 C CA . THR B 1 25 ? 17.847 1.420 23.187 1.00 30.33 22 THR B CA 1
ATOM 758 C C . THR B 1 25 ? 18.934 1.894 24.132 1.00 31.71 22 THR B C 1
ATOM 759 O O . THR B 1 25 ? 20.071 2.155 23.728 1.00 32.79 22 THR B O 1
ATOM 763 N N . GLY B 1 26 ? 18.574 1.999 25.402 1.00 29.13 23 GLY B N 1
ATOM 764 C CA . GLY B 1 26 ? 19.536 2.312 26.432 1.00 30.00 23 GLY B CA 1
ATOM 765 C C . GLY B 1 26 ? 18.973 2.017 27.801 1.00 32.97 23 GLY B C 1
ATOM 766 O O . GLY B 1 26 ? 17.816 1.622 27.937 1.00 34.90 23 GLY B O 1
ATOM 767 N N . LEU B 1 27 ? 19.794 2.210 28.822 1.00 30.50 24 LEU B N 1
ATOM 768 C CA . LEU B 1 27 ? 19.322 2.112 30.196 1.00 29.32 24 LEU B CA 1
ATOM 769 C C . LEU B 1 27 ? 18.239 3.147 30.452 1.00 30.08 24 LEU B C 1
ATOM 770 O O . LEU B 1 27 ? 18.381 4.301 30.059 1.00 33.34 24 LEU B O 1
ATOM 775 N N . ARG B 1 28 ? 17.166 2.725 31.113 1.00 31.93 25 ARG B N 1
ATOM 776 C CA . ARG B 1 28 ? 16.109 3.623 31.574 1.00 31.51 25 ARG B CA 1
ATOM 777 C C . ARG B 1 28 ? 15.410 4.333 30.437 1.00 33.11 25 ARG B C 1
ATOM 778 O O . ARG B 1 28 ? 14.981 5.482 30.565 1.00 39.56 25 ARG B O 1
ATOM 786 N N . GLY B 1 29 ? 15.292 3.648 29.321 1.00 22.75 26 GLY B N 1
ATOM 787 C CA . GLY B 1 29 ? 14.551 4.228 28.227 1.00 20.97 26 GLY B CA 1
ATOM 788 C C . GLY B 1 29 ? 13.047 4.108 28.403 1.00 19.69 26 GLY B C 1
ATOM 789 O O . GLY B 1 29 ? 12.555 3.476 29.342 1.00 22.95 26 GLY B O 1
ATOM 790 N N . TYR B 1 30 ? 12.321 4.723 27.477 1.00 21.03 27 TYR B N 1
ATOM 791 C CA . TYR B 1 30 ? 10.870 4.593 27.419 1.00 23.82 27 TYR B CA 1
ATOM 792 C C . TYR B 1 30 ? 10.454 3.154 27.152 1.00 21.73 27 TYR B C 1
ATOM 793 O O . TYR B 1 30 ? 11.058 2.479 26.326 1.00 21.46 27 TYR B O 1
ATOM 802 N N . SER B 1 31 ? 9.395 2.708 27.816 1.00 22.22 28 SER B N 1
ATOM 803 C CA . SER B 1 31 ? 8.843 1.376 27.587 1.00 23.56 28 SER B CA 1
ATOM 804 C C . SER B 1 31 ? 8.558 1.132 26.110 1.00 25.06 28 SER B C 1
ATOM 805 O O . SER B 1 31 ? 7.745 1.833 25.523 1.00 24.91 28 SER B O 1
ATOM 808 N N . PRO B 1 32 ? 9.218 0.133 25.507 1.00 22.17 29 PRO B N 1
ATOM 809 C CA . PRO B 1 32 ? 8.958 -0.130 24.083 1.00 22.78 29 PRO B CA 1
ATOM 810 C C . PRO B 1 32 ? 7.495 -0.429 23.785 1.00 22.08 29 PRO B C 1
ATOM 811 O O . PRO B 1 32 ? 6.970 0.034 22.773 1.00 23.93 29 PRO B O 1
ATOM 815 N N . GLU B 1 33 ? 6.851 -1.180 24.670 1.00 22.76 30 GLU B N 1
ATOM 816 C CA . GLU B 1 33 ? 5.446 -1.535 24.513 1.00 25.65 30 GLU B CA 1
ATOM 817 C C . GLU B 1 33 ? 4.560 -0.293 24.519 1.00 25.34 30 GLU B C 1
ATOM 818 O O . GLU B 1 33 ? 3.651 -0.168 23.689 1.00 28.60 30 GLU B O 1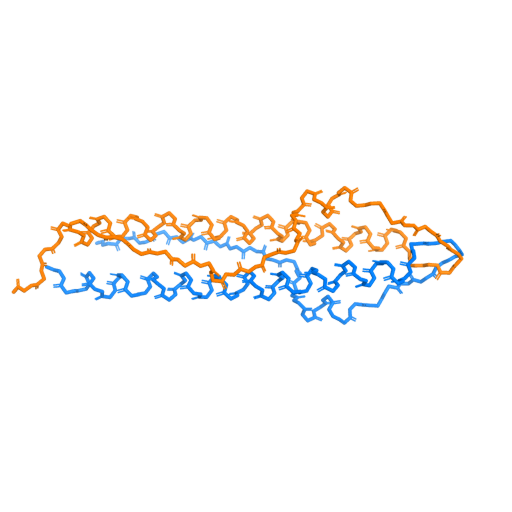
ATOM 824 N N . ASP B 1 34 ? 4.834 0.618 25.451 1.00 23.55 31 ASP B N 1
ATOM 825 C CA . ASP B 1 34 ? 4.097 1.878 25.589 1.00 24.14 31 ASP B CA 1
ATOM 826 C C . ASP B 1 34 ? 4.269 2.777 24.357 1.00 25.76 31 ASP B C 1
ATOM 827 O O . ASP B 1 34 ? 3.290 3.313 23.833 1.00 24.49 31 ASP B O 1
ATOM 832 N N . VAL B 1 35 ? 5.511 2.946 23.906 1.00 22.29 32 VAL B N 1
ATOM 833 C CA . VAL B 1 35 ? 5.793 3.773 22.731 1.00 18.86 32 VAL B CA 1
ATOM 834 C C . VAL B 1 35 ? 5.166 3.167 21.479 1.00 21.43 32 VAL B C 1
ATOM 835 O O . VAL B 1 35 ? 4.549 3.883 20.690 1.00 19.63 32 VAL B O 1
ATOM 839 N N . ASP B 1 36 ? 5.310 1.856 21.302 1.00 20.55 33 ASP B N 1
ATOM 840 C CA . ASP B 1 36 ? 4.755 1.196 20.120 1.00 20.32 33 ASP B CA 1
ATOM 841 C C . ASP B 1 36 ? 3.234 1.322 20.045 1.00 21.54 33 ASP B C 1
ATOM 842 O O . ASP B 1 36 ? 2.692 1.602 18.978 1.00 21.63 33 ASP B O 1
ATOM 847 N N . GLU B 1 37 ? 2.546 1.115 21.168 1.00 21.49 34 GLU B N 1
ATOM 848 C CA . GLU B 1 37 ? 1.090 1.264 21.197 1.00 23.36 34 GLU B CA 1
ATOM 849 C C . GLU B 1 37 ? 0.689 2.691 20.844 1.00 22.63 34 GLU B C 1
ATOM 850 O O . GLU B 1 37 ? -0.291 2.919 20.131 1.00 22.91 34 GLU B O 1
ATOM 853 N N . PHE B 1 38 ? 1.463 3.654 21.329 1.00 19.81 35 PHE B N 1
ATOM 854 C CA . PHE B 1 38 ? 1.182 5.057 21.056 1.00 19.27 35 PHE B CA 1
ATOM 855 C C . PHE B 1 38 ? 1.368 5.388 19.577 1.00 19.33 35 PHE B C 1
ATOM 856 O O . PHE B 1 38 ? 0.501 6.021 18.944 1.00 19.81 35 PHE B O 1
ATOM 864 N N . LEU B 1 39 ? 2.498 4.963 19.024 1.00 19.02 36 LEU B N 1
ATOM 865 C CA . LEU B 1 39 ? 2.779 5.244 17.622 1.00 16.60 36 LEU B CA 1
ATOM 866 C C . LEU B 1 39 ? 1.813 4.511 16.687 1.00 18.02 36 LEU B C 1
ATOM 867 O O . LEU B 1 39 ? 1.586 4.970 15.577 1.00 16.26 36 LEU B O 1
ATOM 872 N N . ASP B 1 40 ? 1.228 3.393 17.125 1.00 16.91 37 ASP B N 1
ATOM 873 C CA . ASP B 1 40 ? 0.200 2.730 16.306 1.00 17.97 37 ASP B CA 1
ATOM 874 C 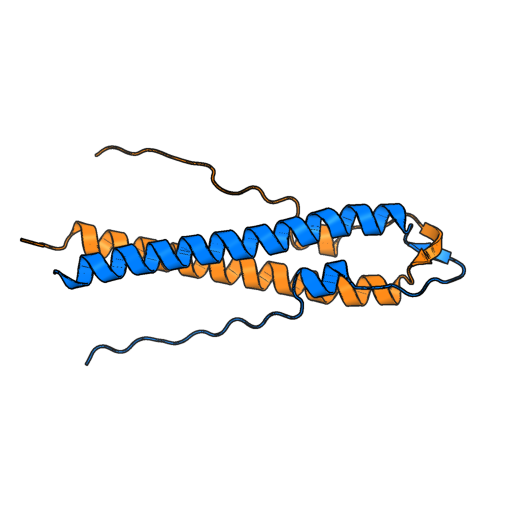C . ASP B 1 40 ? -0.989 3.660 16.051 1.00 18.13 37 ASP B C 1
ATOM 875 O O . ASP B 1 40 ? -1.553 3.676 14.951 1.00 17.70 37 ASP B O 1
ATOM 880 N N . MET B 1 41 ? -1.377 4.430 17.063 1.00 20.14 38 MET B N 1
ATOM 881 C CA . MET B 1 41 ? -2.449 5.412 16.889 1.00 18.21 38 MET B CA 1
ATOM 882 C C . MET B 1 41 ? -2.027 6.505 15.915 1.00 16.25 38 MET B C 1
ATOM 883 O O . MET B 1 41 ? -2.813 6.927 15.073 1.00 18.81 38 MET B O 1
ATOM 888 N N . VAL B 1 42 ? -0.789 6.964 16.046 1.00 14.79 39 VAL B N 1
ATOM 889 C CA . VAL B 1 42 ? -0.228 7.971 15.141 1.00 14.00 39 VAL B CA 1
ATOM 890 C C . VAL B 1 42 ? -0.234 7.488 13.690 1.00 15.57 39 VAL B C 1
ATOM 891 O O . VAL B 1 42 ? -0.641 8.217 12.780 1.00 16.44 39 VAL B O 1
ATOM 895 N N . ILE B 1 43 ? 0.195 6.247 13.476 1.00 15.87 40 ILE B N 1
ATOM 896 C CA . ILE B 1 43 ? 0.223 5.683 12.129 1.00 15.66 40 ILE B CA 1
ATOM 897 C C . ILE B 1 43 ? -1.180 5.669 11.520 1.00 14.94 40 ILE B C 1
ATOM 898 O O . ILE B 1 43 ? -1.387 6.063 10.370 1.00 16.74 40 ILE B O 1
ATOM 903 N N . LYS B 1 44 ? -2.159 5.237 12.304 1.00 15.96 41 LYS B N 1
ATOM 904 C CA . LYS B 1 44 ? -3.525 5.180 11.812 1.00 16.39 41 LYS B CA 1
ATOM 905 C C . LYS B 1 44 ? -4.039 6.596 11.526 1.00 16.31 41 LYS B C 1
ATOM 906 O O . LYS B 1 44 ? -4.729 6.819 10.536 1.00 17.22 41 LYS B O 1
ATOM 912 N N . ASP B 1 45 ? -3.656 7.558 12.362 1.00 17.36 42 ASP B N 1
ATOM 913 C CA . ASP B 1 45 ? -4.081 8.943 12.146 1.00 16.61 42 ASP B CA 1
ATOM 914 C C . ASP B 1 45 ? -3.462 9.557 10.894 1.00 16.54 42 ASP B C 1
ATOM 915 O O . ASP B 1 45 ? -4.148 10.273 10.166 1.00 17.57 42 ASP B O 1
ATOM 920 N N . TYR B 1 46 ? -2.180 9.309 10.644 1.00 14.43 43 TYR B N 1
ATOM 921 C CA . TYR B 1 46 ? -1.543 9.783 9.401 1.00 13.57 43 TYR B CA 1
ATOM 922 C C . TYR B 1 46 ? -2.302 9.274 8.174 1.00 17.12 43 TYR B C 1
ATOM 923 O O . TYR B 1 46 ? -2.539 10.018 7.217 1.00 15.81 43 TYR B O 1
ATOM 932 N N . SER B 1 47 ? -2.690 8.003 8.202 1.00 16.42 44 SER B N 1
ATOM 933 C CA . SER B 1 47 ? -3.442 7.431 7.095 1.00 15.54 44 SER B CA 1
ATOM 934 C C . SER B 1 47 ? -4.796 8.128 6.920 1.00 17.25 44 SER B C 1
ATOM 935 O O . SER B 1 47 ? -5.212 8.422 5.795 1.00 16.21 44 SER B O 1
ATOM 938 N N . THR B 1 48 ? -5.480 8.398 8.028 1.00 16.05 45 THR B N 1
ATOM 939 C CA . THR B 1 48 ? -6.776 9.075 7.977 1.00 17.51 45 THR B CA 1
ATOM 940 C C . THR B 1 48 ? -6.640 10.523 7.487 1.00 16.16 45 THR B C 1
ATOM 941 O O . THR B 1 48 ? -7.407 10.946 6.607 1.00 18.42 45 THR B O 1
ATOM 945 N N . PHE B 1 49 ? -5.662 11.255 8.024 1.00 16.69 46 PHE B N 1
ATOM 946 C CA . PHE B 1 49 ? -5.383 12.631 7.576 1.00 13.82 46 PHE B CA 1
ATOM 947 C C . PHE B 1 49 ? -5.161 12.645 6.075 1.00 17.14 46 PHE B C 1
ATOM 948 O O . PHE B 1 49 ? -5.700 13.481 5.343 1.00 15.78 46 PHE B O 1
ATOM 956 N N . THR B 1 50 ? -4.325 11.715 5.632 1.00 16.45 47 THR B N 1
ATOM 957 C CA . THR B 1 50 ? -3.921 11.631 4.235 1.00 16.45 47 THR B CA 1
ATOM 958 C C . THR B 1 50 ? -5.134 11.387 3.345 1.00 20.12 47 THR B C 1
ATOM 959 O O . THR B 1 50 ? -5.280 12.010 2.278 1.00 19.92 47 THR B O 1
ATOM 963 N N . GLN B 1 51 ? -6.014 10.506 3.809 1.00 17.33 48 GLN B N 1
ATOM 964 C CA . GLN B 1 51 ? -7.236 10.179 3.089 1.00 21.04 48 GLN B CA 1
ATOM 965 C C . GLN B 1 51 ? -8.161 11.384 2.997 1.00 22.95 48 GLN B C 1
ATOM 966 O O . GLN B 1 51 ? -8.722 11.670 1.930 1.00 21.39 48 GLN B O 1
ATOM 972 N N . GLU B 1 52 ? -8.308 12.099 4.110 1.00 18.25 49 GLU B N 1
ATOM 973 C CA . GLU B 1 52 ? -9.208 13.249 4.163 1.00 17.37 49 GLU B CA 1
ATOM 974 C C . GLU B 1 52 ? -8.734 14.338 3.208 1.00 19.04 49 GLU B C 1
ATOM 975 O O . GLU B 1 52 ? -9.538 14.951 2.495 1.00 19.30 49 GLU B O 1
ATOM 981 N N . ILE B 1 53 ? -7.426 14.559 3.181 1.00 17.25 50 ILE B N 1
ATOM 982 C CA . ILE B 1 53 ? -6.848 15.561 2.297 1.00 15.97 50 ILE B CA 1
ATOM 983 C C . ILE B 1 53 ? -7.038 15.183 0.839 1.00 20.16 50 ILE B C 1
ATOM 984 O O . ILE B 1 53 ? -7.474 16.006 0.037 1.00 17.84 50 ILE B O 1
ATOM 989 N N . GLU B 1 54 ? -6.743 13.936 0.496 1.00 19.97 51 GLU B N 1
ATOM 990 C CA . GLU B 1 54 ? -6.892 13.495 -0.882 1.00 20.81 51 GLU B CA 1
ATOM 991 C C . GLU B 1 54 ? -8.354 13.540 -1.338 1.00 19.80 51 GLU B C 1
ATOM 992 O O . GLU B 1 54 ? -8.630 13.892 -2.483 1.00 20.58 51 GLU B O 1
ATOM 998 N N . ALA B 1 55 ? -9.287 13.238 -0.438 1.00 19.16 52 ALA B N 1
ATOM 999 C CA . ALA B 1 55 ? -10.711 13.346 -0.769 1.00 19.49 52 ALA B CA 1
ATOM 1000 C C . ALA B 1 55 ? -11.152 14.795 -1.003 1.00 16.48 52 ALA B C 1
ATOM 1001 O O . ALA B 1 55 ? -11.928 15.068 -1.932 1.00 20.59 52 ALA B O 1
ATOM 1003 N N . LEU B 1 56 ? -10.680 15.714 -0.168 1.00 18.03 53 LEU B N 1
ATOM 1004 C CA . LEU B 1 56 ? -11.004 17.121 -0.369 1.00 17.27 53 LEU B CA 1
ATOM 1005 C C . LEU B 1 56 ? -10.393 17.640 -1.666 1.00 17.25 53 LEU B C 1
ATOM 1006 O O . LEU B 1 56 ? -11.039 18.399 -2.380 1.00 17.61 53 LEU B O 1
ATOM 1011 N N . GLN B 1 57 ? -9.165 17.232 -1.977 1.00 18.69 54 GLN B N 1
ATOM 1012 C CA . GLN B 1 57 ? -8.529 17.676 -3.220 1.00 16.77 54 GLN B CA 1
ATOM 1013 C C . GLN B 1 57 ? -9.290 17.201 -4.460 1.00 18.97 54 GLN B C 1
ATOM 1014 O O . GLN B 1 57 ? -9.453 17.957 -5.431 1.00 18.39 54 GLN B O 1
ATOM 1020 N N . ALA B 1 58 ? -9.775 15.966 -4.429 1.00 20.27 55 ALA B N 1
ATOM 1021 C CA . ALA B 1 58 ? -10.572 15.439 -5.534 1.00 19.36 55 ALA B CA 1
ATOM 1022 C C . ALA B 1 58 ? -11.893 16.182 -5.691 1.00 19.17 55 ALA B C 1
ATOM 1023 O O . ALA B 1 58 ? -12.323 16.502 -6.809 1.00 20.20 55 ALA B O 1
ATOM 1025 N N . GLU B 1 59 ? -12.528 16.460 -4.558 1.00 20.36 56 GLU B N 1
ATOM 1026 C CA . GLU B 1 59 ? -13.768 17.212 -4.572 1.00 21.84 56 GLU B CA 1
ATOM 1027 C C . GLU B 1 59 ? -13.565 18.599 -5.154 1.00 17.02 56 GLU B C 1
ATOM 1028 O O . GLU B 1 59 ? -14.346 19.036 -6.008 1.00 18.87 56 GLU B O 1
ATOM 1034 N N . ASN B 1 60 ? -12.507 19.277 -4.724 1.00 16.85 57 ASN B N 1
ATOM 1035 C CA . ASN B 1 60 ? -12.264 20.627 -5.221 1.00 14.76 57 ASN B CA 1
ATOM 1036 C C . ASN B 1 60 ? -12.006 20.641 -6.734 1.00 20.43 57 ASN B C 1
ATOM 1037 O O . ASN B 1 60 ? -12.451 21.547 -7.433 1.00 19.42 57 ASN B O 1
ATOM 1042 N N . ILE B 1 61 ? -11.320 19.620 -7.244 1.00 19.55 58 ILE B N 1
ATOM 1043 C CA . ILE B 1 61 ? -11.071 19.544 -8.677 1.00 21.06 58 ILE B CA 1
ATOM 1044 C C . ILE B 1 61 ? -12.378 19.365 -9.452 1.00 20.96 58 ILE B C 1
ATOM 1045 O O . ILE B 1 61 ? -12.572 19.981 -10.510 1.00 21.69 58 ILE B O 1
ATOM 1050 N N . ARG B 1 62 ? -13.277 18.542 -8.915 1.00 22.10 59 ARG B N 1
ATOM 1051 C CA . ARG B 1 62 ? -14.619 18.421 -9.484 1.00 24.35 59 ARG B CA 1
ATOM 1052 C C . ARG B 1 62 ? -15.346 19.765 -9.521 1.00 20.84 59 ARG B C 1
ATOM 1053 O O . ARG B 1 62 ? -16.032 20.094 -10.504 1.00 21.96 59 ARG B O 1
ATOM 1061 N N . LEU B 1 63 ? -15.193 20.545 -8.454 1.00 20.33 60 LEU B N 1
ATOM 1062 C CA . LEU B 1 63 ? -15.905 21.803 -8.368 1.00 19.18 60 LEU B CA 1
ATOM 1063 C C . LEU B 1 63 ? -15.326 22.817 -9.349 1.00 18.48 60 LEU B C 1
ATOM 1064 O O . LEU B 1 63 ? -16.071 23.578 -9.951 1.00 20.63 60 LEU B O 1
ATOM 1069 N N . VAL B 1 64 ? -14.004 22.827 -9.515 1.00 19.85 61 VAL B N 1
ATOM 1070 C CA . VAL B 1 64 ? -13.382 23.750 -10.469 1.00 20.66 61 VAL B CA 1
ATOM 1071 C C . VAL B 1 64 ? -13.823 23.433 -11.899 1.00 24.57 61 VAL B C 1
ATOM 1072 O O . VAL B 1 64 ? -14.048 24.334 -12.713 1.00 22.39 61 VAL B O 1
ATOM 1076 N N . GLN B 1 65 ? -13.953 22.144 -12.201 1.00 25.05 62 GLN B N 1
ATOM 1077 C CA . GLN B 1 65 ? -14.436 21.709 -13.508 1.00 27.04 62 GLN B CA 1
ATOM 1078 C C . GLN B 1 65 ? -15.857 22.206 -13.752 1.00 25.48 62 GLN B C 1
ATOM 1079 O O . GLN B 1 65 ? -16.183 22.691 -14.841 1.00 26.56 62 GLN B O 1
ATOM 1085 N N . GLU B 1 66 ? -16.690 22.100 -12.722 1.00 25.29 63 GLU B N 1
ATOM 1086 C CA . GLU B 1 66 ? -18.057 22.602 -12.782 1.00 25.56 63 GLU B CA 1
ATOM 1087 C C . GLU B 1 66 ? -18.066 24.115 -13.001 1.00 22.96 63 GLU B C 1
ATOM 1088 O O . GLU B 1 66 ? -18.838 24.631 -13.826 1.00 24.38 63 GLU B O 1
ATOM 1094 N N . LEU B 1 67 ? -17.189 24.824 -12.289 1.00 22.76 64 LEU B N 1
ATOM 1095 C CA . LEU B 1 67 ? -17.133 26.281 -12.388 1.00 19.70 64 LEU B CA 1
ATOM 1096 C C . LEU B 1 67 ? -16.631 26.769 -13.749 1.00 23.94 64 LEU B C 1
ATOM 1097 O O . LEU B 1 67 ? -17.100 27.792 -14.245 1.00 21.33 64 LEU B O 1
ATOM 1102 N N . ASP B 1 68 ? -15.675 26.052 -14.340 1.00 24.00 65 ASP B N 1
ATOM 1103 C CA . ASP B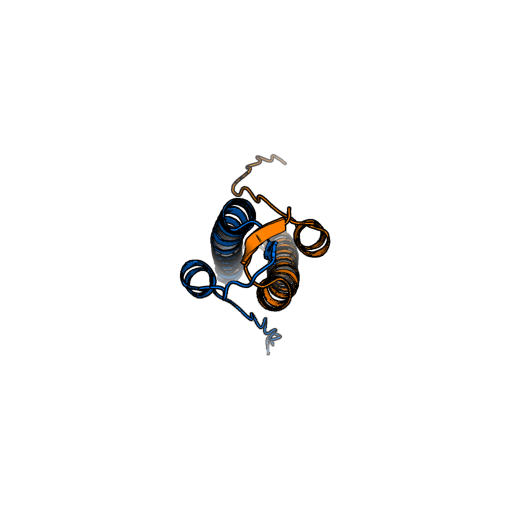 1 68 ? -15.156 26.399 -15.668 1.00 24.19 65 ASP B CA 1
ATOM 1104 C C . ASP B 1 68 ? -16.276 26.524 -16.681 1.00 27.46 65 ASP B C 1
ATOM 1105 O O . ASP B 1 68 ? -16.249 27.392 -17.556 1.00 28.92 65 ASP B O 1
ATOM 1110 N N . ASN B 1 69 ? -17.264 25.646 -16.562 1.00 25.53 66 ASN B N 1
ATOM 1111 C CA . ASN B 1 69 ? -18.332 25.585 -17.548 1.00 27.36 66 ASN B CA 1
ATOM 1112 C C . ASN B 1 69 ? -19.544 26.455 -17.210 1.00 29.67 66 ASN B C 1
ATOM 1113 O O . ASN B 1 69 ? -20.445 26.608 -18.030 1.00 32.80 66 ASN B O 1
ATOM 1118 N N . ALA B 1 70 ? -19.554 27.033 -16.013 1.00 24.75 67 ALA B N 1
ATOM 1119 C CA . ALA B 1 70 ? -20.730 27.729 -15.495 1.00 27.64 67 ALA B CA 1
ATOM 1120 C C . ALA B 1 70 ? -20.817 29.212 -15.870 1.00 26.57 67 ALA B C 1
ATOM 1121 O O . ALA B 1 70 ? -19.885 29.981 -15.621 1.00 24.97 67 ALA B O 1
ATOM 1123 N N . PRO B 1 71 ? -21.953 29.630 -16.442 1.00 27.22 68 PRO B N 1
ATOM 1124 C CA . PRO B 1 71 ? -22.157 31.072 -16.609 1.00 27.95 68 PRO B CA 1
ATOM 1125 C C . PRO B 1 71 ? -22.487 31.720 -15.266 1.00 28.80 68 PRO B C 1
ATOM 1126 O O . PRO B 1 71 ? -23.153 31.088 -14.453 1.00 25.15 68 PRO B O 1
ATOM 1130 N N . LEU B 1 72 ? -22.025 32.949 -15.036 1.00 24.99 69 LEU B N 1
ATOM 1131 C CA . LEU B 1 72 ? -22.286 33.634 -13.775 1.00 23.02 69 LEU B CA 1
ATOM 1132 C C . LEU B 1 72 ? -23.161 34.870 -13.962 1.00 26.50 69 LEU B C 1
ATOM 1133 O O . LEU B 1 72 ? -24.180 35.025 -13.286 1.00 30.43 69 LEU B O 1
ATOM 1138 N N . ARG B 1 73 ? -22.766 35.749 -14.878 1.00 23.74 70 ARG B N 1
ATOM 1139 C CA . ARG B 1 73 ? -23.562 36.937 -15.170 1.00 24.13 70 ARG B CA 1
ATOM 1140 C C . ARG B 1 73 ? -24.832 36.571 -15.931 1.00 31.91 70 ARG B C 1
ATOM 1141 O O . ARG B 1 73 ? -24.867 35.573 -16.654 1.00 33.31 70 ARG B O 1
ATOM 1149 N N . THR B 1 74 ? -25.875 37.377 -15.757 1.00 34.53 71 THR B N 1
#

B-factor: mean 26.85, std 11.18, range [11.43, 76.73]

Organism: Listeria monocytogenes serovar 1/2a (strain ATCC BAA-679 / EGD-e) (NCBI:txid169963)

InterPro domains:
  IPR007793 DivIVA [PF05103] (10-66)
  IPR007793 DivIVA [PTHR35794] (9-68)
  IPR011229 Cell cycle protein GpsB [MF_02011] (1-107)
  IPR011229 Cell cycle protein GpsB [PIRSF029938] (1-111)
  IPR019933 DivIVA domain [TIGR03544] (10-43)

Foldseek 3Di:
DDDDDDDDDDDDDALVCLVPDDDDDDPDDPDPVVVVVVSVVVSVVRVVVVVVVVVVVVVVVVVVVVVVVD/DDDDDDDPDDDDDALVCLVPDDDDDDPPDDDPVVVVVVSVVVSVVRVVVVVVVVVVVVVVVVVVVVVVPDDDD

Nearest PDB structures (foldseek):
  6gp7-assembly1_B  TM=9.826E-01  e=1.520E-06  Bacillus subtilis subsp. subtilis str. 168
  6gpz-assembly1_A  TM=9.717E-01  e=2.084E-06  Bacillus subtilis subsp. subtilis str. 168
  4ug3-assembly1_A  TM=8.613E-01  e=1.024E-06  Bacillus subtilis subsp. subtilis str. 168
  4ug3-assembly2_C  TM=9.901E-01  e=6.806E-06  Bacillus subtilis subsp. subtilis str. 168
  6gqn-assembly1_B  TM=9.388E-01  e=6.615E-04  Streptococcus pneumoniae R6